Protein AF-A0A3A8J8J6-F1 (afdb_monomer_lite)

Sequence (140 aa):
VYENTFLRSLSSNRSLVYHSWVTLSSTLLGFGFGMLLGILLAVLIVHNRAMDRSLMPWLVASQTIPILAIAPMIVIISYNVLTGDNAVAHLLNLDSDASRLVSKALISTYLSFFPVAVGMVKGLRSPEIMHLDLMRTYYA

Organism: NCBI:txid2316728

pLDDT: mean 89.75, std 8.82, range [60.5, 98.38]

Foldseek 3Di:
DDQDLVNDDCPDPPRPNVVVCLLVVLLVLLLVLLLVLLLVLLVVLQVDVVSVVPVVVVLVVLVVDDLVVVLVVLLVVLCCQCCHPDPNVVVVVDDPVVSNSPSSSNSSSSVNNSVSNVVSNCVVPPDDPVVVVVVVVVVD

InterPro domains:
  IPR000515 ABC transporter type 1, transmembrane domain MetI-like [PF00528] (34-138)
  IPR035906 MetI-like superfamily [G3DSA:1.10.3720.10] (13-131)
  IPR035906 MetI-like superfamily [SSF161098] (15-126)

Radius of gyration: 21.07 Å; chains: 1; bounding box: 59×41×52 Å

Structure (mmCIF, N/CA/C/O backbone):
data_AF-A0A3A8J8J6-F1
#
_entry.id   AF-A0A3A8J8J6-F1
#
loop_
_atom_site.group_PDB
_atom_site.id
_atom_sit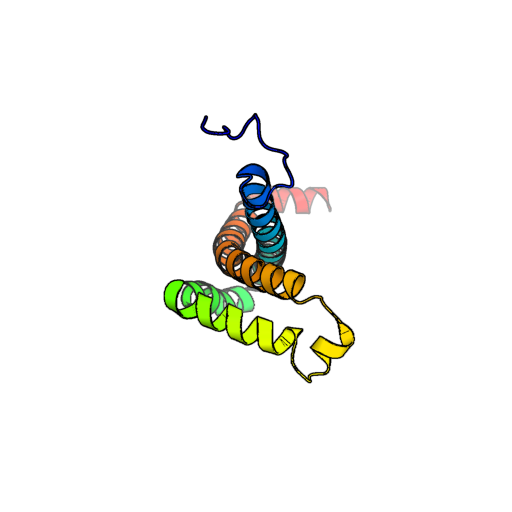e.type_symbol
_atom_site.label_atom_id
_atom_site.label_alt_id
_atom_site.label_comp_id
_atom_site.label_asym_id
_atom_site.label_entity_id
_atom_site.label_seq_id
_atom_site.pdbx_PDB_ins_code
_atom_site.Cartn_x
_atom_site.Cartn_y
_atom_site.Cartn_z
_atom_site.occupancy
_atom_site.B_iso_or_equiv
_atom_site.auth_seq_id
_atom_site.auth_comp_id
_atom_site.auth_asym_id
_atom_site.auth_atom_id
_atom_site.pdbx_PDB_model_num
ATOM 1 N N . VAL A 1 1 ? 24.334 14.838 -34.028 1.00 60.50 1 VAL A N 1
ATOM 2 C CA . VAL A 1 1 ? 23.081 15.528 -33.642 1.00 60.50 1 VAL A CA 1
ATOM 3 C C . VAL A 1 1 ? 22.434 14.705 -32.543 1.00 60.50 1 VAL A C 1
ATOM 5 O O . VAL A 1 1 ? 22.216 13.521 -32.764 1.00 60.50 1 VAL A O 1
ATOM 8 N N . TYR A 1 2 ? 22.233 15.264 -31.349 1.00 62.25 2 TYR A N 1
ATOM 9 C CA . TYR A 1 2 ? 21.513 14.566 -30.282 1.00 62.25 2 TYR A CA 1
ATOM 10 C C . TYR A 1 2 ? 20.016 14.603 -30.607 1.00 62.25 2 TYR A C 1
ATOM 12 O O . TYR A 1 2 ? 19.442 15.678 -30.765 1.00 62.25 2 TYR A O 1
ATOM 20 N N . GLU A 1 3 ? 19.392 13.437 -30.763 1.00 64.50 3 GLU A N 1
ATOM 21 C CA . GLU A 1 3 ? 17.938 13.343 -30.899 1.00 64.50 3 GLU A CA 1
ATOM 22 C C . GLU A 1 3 ? 17.305 13.596 -29.530 1.00 64.50 3 GLU A C 1
ATOM 24 O O . GLU A 1 3 ? 17.388 12.759 -28.628 1.00 64.50 3 GLU A O 1
ATOM 29 N N . ASN A 1 4 ? 16.706 14.773 -29.367 1.00 68.44 4 ASN A N 1
ATOM 30 C CA . ASN A 1 4 ? 16.011 15.155 -28.142 1.00 68.44 4 ASN A CA 1
ATOM 31 C C . ASN A 1 4 ? 14.707 14.358 -27.978 1.00 68.44 4 ASN A C 1
ATOM 33 O O . ASN A 1 4 ? 14.149 13.857 -28.954 1.00 68.44 4 ASN A O 1
ATOM 37 N N . THR A 1 5 ? 14.181 14.300 -26.750 1.00 64.69 5 THR A N 1
ATOM 38 C CA . THR A 1 5 ? 12.931 13.603 -26.378 1.00 64.69 5 THR A CA 1
ATOM 39 C C . THR A 1 5 ? 11.752 13.899 -27.315 1.00 64.69 5 THR A C 1
ATOM 41 O O . THR A 1 5 ? 10.906 13.036 -27.516 1.00 64.69 5 THR A O 1
ATOM 44 N N . PHE A 1 6 ? 11.720 15.088 -27.923 1.00 68.12 6 PHE A N 1
ATOM 45 C CA . PHE A 1 6 ? 10.665 15.541 -28.835 1.00 68.12 6 PHE A CA 1
ATOM 46 C C . PHE A 1 6 ? 10.831 15.092 -30.295 1.00 68.12 6 PHE A C 1
ATOM 48 O O . PHE A 1 6 ? 9.857 15.084 -31.038 1.00 68.12 6 PHE A O 1
ATOM 55 N N . LEU A 1 7 ? 12.045 14.734 -30.724 1.00 68.19 7 LEU A N 1
ATOM 56 C CA . LEU A 1 7 ? 12.336 14.332 -32.110 1.00 68.19 7 LEU A CA 1
ATOM 57 C C . LEU A 1 7 ? 12.286 12.813 -32.302 1.00 68.19 7 LEU A C 1
ATOM 59 O O . LEU A 1 7 ? 12.352 12.322 -33.427 1.00 68.19 7 LEU A O 1
ATOM 63 N N . ARG A 1 8 ? 12.196 12.058 -31.205 1.00 68.06 8 ARG A N 1
ATOM 64 C CA . ARG A 1 8 ? 12.248 10.601 -31.219 1.00 68.06 8 ARG A CA 1
ATOM 65 C C . ARG A 1 8 ? 10.844 10.012 -31.226 1.00 68.06 8 ARG A C 1
ATOM 67 O O . ARG A 1 8 ? 9.991 10.433 -30.452 1.00 68.06 8 ARG A O 1
ATOM 74 N N . SER A 1 9 ? 10.625 8.994 -32.060 1.00 70.19 9 SER A N 1
ATOM 75 C CA . SER A 1 9 ? 9.362 8.248 -32.063 1.00 70.19 9 SER A CA 1
ATOM 76 C C . SER A 1 9 ? 9.048 7.713 -30.663 1.00 70.19 9 SER A C 1
ATOM 78 O O . SER A 1 9 ? 9.916 7.130 -30.003 1.00 70.19 9 SER A O 1
ATOM 80 N N . LEU A 1 10 ? 7.798 7.901 -30.226 1.00 70.25 10 LEU A N 1
ATOM 81 C CA . LEU A 1 10 ? 7.330 7.574 -28.877 1.00 70.25 10 LEU A CA 1
ATOM 82 C C . LEU A 1 10 ? 7.564 6.106 -28.508 1.00 70.25 10 LEU A C 1
ATOM 84 O O . LEU A 1 10 ? 7.845 5.828 -27.348 1.00 70.25 10 LEU A O 1
ATOM 88 N N . SER A 1 11 ? 7.524 5.201 -29.490 1.00 72.38 11 SER A N 1
ATOM 89 C CA . SER A 1 11 ? 7.708 3.752 -29.318 1.00 72.38 11 SER A CA 1
ATOM 90 C C . SER A 1 11 ? 9.172 3.288 -29.389 1.00 72.38 11 SER A C 1
ATOM 92 O O . SER A 1 11 ? 9.443 2.090 -29.372 1.00 72.38 11 SER A O 1
ATOM 94 N N . SER A 1 12 ? 10.140 4.199 -29.525 1.00 76.75 12 SER A N 1
ATOM 95 C CA . SER A 1 12 ? 11.554 3.822 -29.606 1.00 76.75 12 SER A CA 1
ATOM 96 C C . SER A 1 12 ? 12.081 3.331 -28.250 1.00 76.75 12 SER A C 1
ATOM 98 O O . SER A 1 12 ? 11.811 3.947 -27.226 1.00 76.75 12 SER A O 1
ATOM 100 N N . ASN A 1 13 ? 12.941 2.306 -28.233 1.00 73.25 13 ASN A N 1
ATOM 101 C CA . ASN A 1 13 ? 13.567 1.777 -27.005 1.00 73.25 13 ASN A CA 1
ATOM 102 C C . ASN A 1 13 ? 14.370 2.814 -26.197 1.00 73.25 13 ASN A C 1
ATOM 104 O O . ASN A 1 13 ? 14.643 2.618 -25.014 1.00 73.25 13 ASN A O 1
ATOM 108 N N . ARG A 1 14 ? 14.762 3.925 -26.830 1.00 79.88 14 ARG A N 1
ATOM 109 C CA . ARG A 1 14 ? 15.462 5.048 -26.188 1.00 79.88 14 ARG A CA 1
ATOM 110 C C . ARG A 1 14 ? 14.538 6.248 -25.906 1.00 79.88 14 ARG A C 1
ATOM 112 O O . ARG A 1 14 ? 15.030 7.333 -25.607 1.00 79.88 14 ARG A O 1
ATOM 119 N N . SER A 1 15 ? 13.224 6.086 -26.063 1.00 84.38 15 SER A N 1
ATOM 120 C CA . SER A 1 15 ? 12.210 7.097 -25.750 1.00 84.38 15 SER A CA 1
ATOM 121 C C . SER A 1 15 ? 11.980 7.158 -24.243 1.00 84.38 15 SER A C 1
ATOM 123 O O . SER A 1 15 ? 11.641 6.153 -23.619 1.00 84.38 15 SER A O 1
ATOM 125 N N . LEU A 1 16 ? 12.128 8.347 -23.653 1.00 85.12 16 LEU A N 1
ATOM 126 C CA . LEU A 1 16 ? 11.817 8.559 -22.238 1.00 85.12 16 LEU A CA 1
ATOM 127 C C . LEU A 1 16 ? 10.322 8.351 -21.967 1.00 85.12 16 LEU A C 1
ATOM 129 O O . LEU A 1 16 ? 9.968 7.728 -20.975 1.00 85.12 16 LEU A O 1
ATOM 133 N N . VAL A 1 17 ? 9.458 8.803 -22.884 1.00 87.31 17 VAL A N 1
ATOM 134 C CA . VAL A 1 17 ? 7.996 8.708 -22.747 1.00 87.31 17 VAL A CA 1
ATOM 135 C C . VAL A 1 17 ? 7.540 7.251 -22.647 1.00 87.31 17 VAL A C 1
ATOM 137 O O . VAL A 1 17 ? 6.682 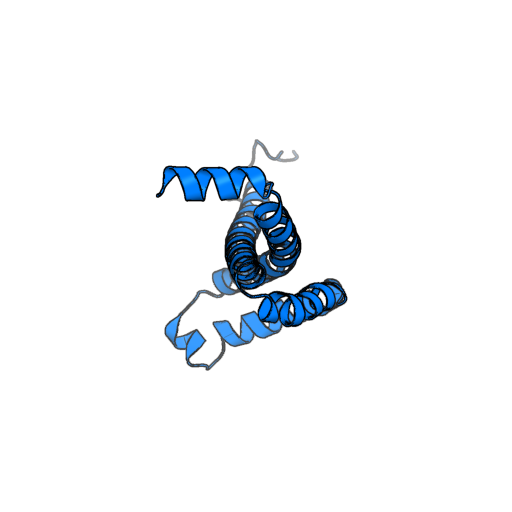6.938 -21.824 1.00 87.31 17 VAL A O 1
ATOM 140 N N . TYR A 1 18 ? 8.160 6.348 -23.415 1.00 86.69 18 TYR A N 1
ATOM 141 C CA . TYR A 1 18 ? 7.885 4.912 -23.333 1.00 86.69 18 TYR A CA 1
ATOM 142 C C . TYR A 1 18 ? 8.184 4.354 -21.934 1.00 86.69 18 TYR A C 1
ATOM 144 O O . TYR A 1 18 ? 7.322 3.744 -21.304 1.00 86.69 18 TYR A O 1
ATOM 152 N N . HIS A 1 19 ? 9.381 4.616 -21.402 1.00 89.50 19 HIS A N 1
ATOM 153 C CA . HIS A 1 19 ? 9.782 4.124 -20.076 1.00 89.50 19 HIS A CA 1
ATOM 154 C C . HIS A 1 19 ? 9.010 4.792 -18.932 1.00 89.50 19 HIS A C 1
ATOM 156 O O . HIS A 1 19 ? 8.707 4.143 -17.926 1.00 89.50 19 HIS A O 1
ATOM 162 N N . SER A 1 20 ? 8.635 6.065 -19.091 1.00 91.38 20 SER A N 1
ATOM 163 C CA . SER A 1 20 ? 7.723 6.755 -18.177 1.00 91.38 20 SER A CA 1
ATOM 164 C C . SER A 1 20 ? 6.361 6.069 -18.139 1.00 91.38 20 SER A C 1
ATOM 166 O O . SER A 1 20 ? 5.852 5.819 -17.050 1.00 91.38 20 SER A O 1
ATOM 168 N N . TRP A 1 21 ? 5.799 5.696 -19.294 1.00 91.44 21 TRP A N 1
ATOM 169 C CA . TRP A 1 21 ? 4.524 4.979 -19.360 1.00 91.44 21 TRP A CA 1
ATOM 170 C C . TRP A 1 21 ? 4.595 3.585 -18.726 1.00 91.44 21 TRP A C 1
ATOM 172 O O . TRP A 1 21 ? 3.707 3.208 -17.963 1.00 91.44 21 TRP A O 1
ATOM 182 N N . VAL A 1 22 ? 5.667 2.828 -18.972 1.00 90.00 22 VAL A N 1
ATOM 183 C CA . VAL A 1 22 ? 5.873 1.508 -18.346 1.00 90.00 22 VAL A CA 1
ATOM 184 C C . VAL A 1 22 ? 5.950 1.625 -16.820 1.00 90.00 22 VAL A C 1
ATOM 186 O O . VAL A 1 22 ? 5.350 0.828 -16.100 1.00 90.00 22 VAL A O 1
ATOM 189 N N . THR A 1 23 ? 6.653 2.637 -16.310 1.00 93.31 23 THR A N 1
ATOM 190 C CA . THR A 1 23 ? 6.733 2.885 -14.864 1.00 93.31 23 THR A CA 1
ATOM 191 C C . THR A 1 23 ? 5.365 3.283 -14.318 1.00 93.31 23 THR A C 1
ATOM 193 O O . THR A 1 23 ? 4.862 2.635 -13.404 1.00 93.31 23 THR A O 1
ATOM 196 N N . L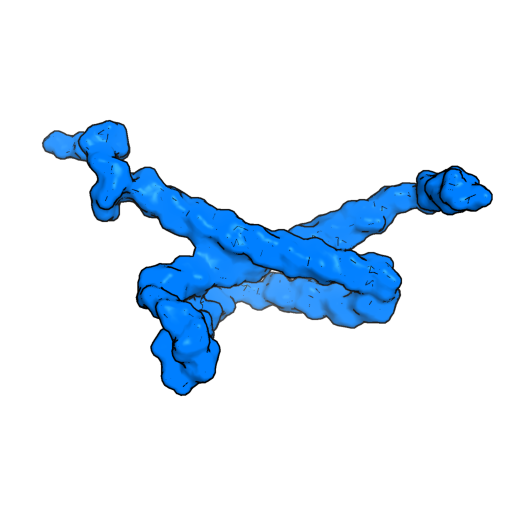EU A 1 24 ? 4.722 4.274 -14.939 1.00 94.69 24 LEU A N 1
ATOM 197 C CA . LEU A 1 24 ? 3.430 4.800 -14.513 1.00 94.69 24 LEU A CA 1
ATOM 198 C C . LEU A 1 24 ? 2.344 3.722 -14.491 1.00 94.69 24 LEU A C 1
ATOM 200 O O . LEU A 1 24 ? 1.635 3.601 -13.500 1.00 94.69 24 LEU A O 1
ATOM 204 N N . SER A 1 25 ? 2.233 2.919 -15.549 1.00 94.50 25 SER A N 1
ATOM 205 C CA . SER A 1 25 ? 1.248 1.834 -15.631 1.00 94.50 25 SER A CA 1
ATOM 206 C C . SER A 1 25 ? 1.457 0.789 -14.532 1.00 94.50 25 SER A C 1
ATOM 208 O O . SER A 1 25 ? 0.494 0.410 -13.866 1.00 94.50 25 SER A O 1
ATOM 210 N N . SER A 1 26 ? 2.705 0.384 -14.267 1.00 94.31 26 SER A N 1
ATOM 211 C CA . SER A 1 26 ? 3.013 -0.546 -13.172 1.00 94.31 26 SER A CA 1
ATOM 212 C C . SER A 1 26 ? 2.688 0.038 -11.790 1.00 94.31 26 SER A C 1
ATOM 214 O O . SER A 1 26 ? 2.125 -0.658 -10.943 1.00 94.31 26 SER A O 1
ATOM 216 N N . THR A 1 27 ? 2.969 1.327 -11.573 1.00 95.69 27 THR A N 1
ATOM 217 C CA . THR A 1 27 ? 2.655 2.029 -10.324 1.00 95.69 27 THR A CA 1
ATOM 218 C C . THR A 1 27 ? 1.154 2.208 -10.139 1.00 95.69 27 THR A C 1
ATOM 220 O O . THR A 1 27 ? 0.657 1.957 -9.049 1.00 95.69 27 THR A O 1
ATOM 223 N N . LEU A 1 28 ? 0.410 2.595 -11.178 1.00 97.31 28 LEU A N 1
ATOM 224 C CA . LEU A 1 28 ? -1.041 2.780 -11.102 1.00 97.31 28 LEU A CA 1
ATOM 225 C C . LEU A 1 28 ? -1.766 1.466 -10.821 1.00 97.31 28 LEU A C 1
ATOM 227 O O . LEU A 1 28 ? -2.649 1.433 -9.967 1.00 97.31 28 LEU A O 1
ATOM 231 N N . LEU A 1 29 ? -1.368 0.383 -11.492 1.00 96.50 29 LEU A N 1
ATOM 232 C CA . LEU A 1 29 ? -1.927 -0.943 -11.244 1.00 96.50 29 LEU A CA 1
ATOM 233 C C . LEU A 1 29 ? -1.651 -1.373 -9.799 1.00 96.50 29 LEU A C 1
ATOM 235 O O . LEU A 1 29 ? -2.573 -1.735 -9.069 1.00 96.50 29 LEU A O 1
ATOM 239 N N . GLY A 1 30 ? -0.398 -1.255 -9.353 1.00 96.81 30 GLY A N 1
ATOM 240 C CA . GLY A 1 30 ? -0.013 -1.594 -7.986 1.00 96.81 30 GLY A CA 1
ATOM 241 C C . GLY A 1 30 ? -0.707 -0.739 -6.925 1.00 96.81 30 GLY A C 1
ATOM 242 O O . GLY A 1 30 ? -1.186 -1.272 -5.924 1.00 96.81 30 GLY A O 1
ATOM 243 N N . PHE A 1 31 ? -0.814 0.570 -7.159 1.00 97.50 31 PHE A N 1
ATOM 244 C CA . PHE A 1 31 ? -1.545 1.506 -6.308 1.00 97.50 31 PHE A CA 1
ATOM 245 C C . PHE A 1 31 ? -3.034 1.171 -6.245 1.00 97.50 31 PHE A C 1
ATOM 247 O O . PHE A 1 31 ? -3.598 1.177 -5.158 1.00 97.50 31 PHE A O 1
ATOM 254 N N . GLY A 1 32 ? -3.664 0.820 -7.369 1.00 98.25 32 GLY A N 1
ATOM 255 C CA . GLY A 1 32 ? -5.061 0.390 -7.398 1.00 98.25 32 GLY A CA 1
ATOM 256 C C . GLY A 1 32 ? -5.306 -0.808 -6.479 1.00 98.25 32 GLY A C 1
ATOM 257 O O . GLY A 1 32 ? -6.190 -0.760 -5.624 1.00 98.25 32 GLY A O 1
ATOM 258 N N . PHE A 1 33 ? -4.470 -1.846 -6.575 1.00 98.06 33 PHE A N 1
ATOM 259 C CA . PHE A 1 33 ? -4.559 -3.004 -5.680 1.00 98.06 33 PHE A CA 1
ATOM 260 C C . PHE A 1 33 ? -4.232 -2.663 -4.223 1.00 98.06 33 PHE A C 1
ATOM 262 O O . PHE A 1 33 ? -4.933 -3.118 -3.320 1.00 98.06 33 PHE A O 1
ATOM 269 N N . GLY A 1 34 ? -3.208 -1.842 -3.977 1.00 97.94 34 GLY A N 1
ATOM 270 C CA . GLY A 1 34 ? -2.833 -1.419 -2.625 1.00 97.94 34 GLY A CA 1
ATOM 271 C C . GLY A 1 34 ? -3.927 -0.589 -1.964 1.00 97.94 34 GLY A C 1
ATOM 272 O 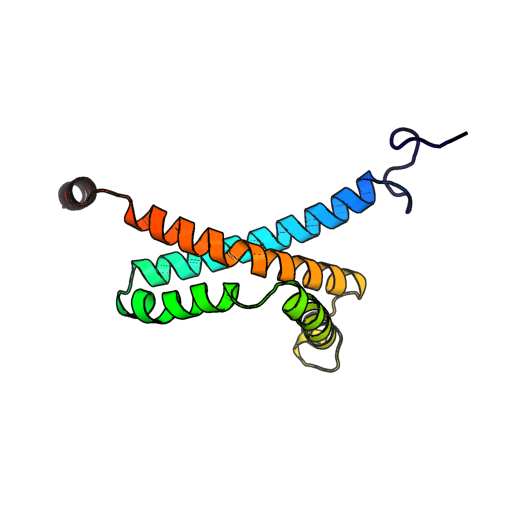O . GLY A 1 34 ? -4.228 -0.781 -0.788 1.00 97.94 34 GLY A O 1
ATOM 273 N N . MET A 1 35 ? -4.584 0.268 -2.741 1.00 98.12 35 MET A N 1
ATOM 274 C CA . MET A 1 35 ? -5.724 1.058 -2.306 1.00 98.12 35 MET A CA 1
ATOM 275 C C . MET A 1 35 ? -6.909 0.165 -1.947 1.00 98.12 35 MET A C 1
ATOM 277 O O . MET A 1 35 ? -7.438 0.284 -0.846 1.00 98.12 35 MET A O 1
ATOM 281 N N . LEU A 1 36 ? -7.300 -0.754 -2.834 1.00 98.38 36 LEU A N 1
ATOM 282 C CA . LEU A 1 36 ? -8.398 -1.689 -2.574 1.00 98.38 36 LEU A CA 1
ATOM 283 C C . LEU A 1 36 ? -8.144 -2.523 -1.314 1.00 98.38 36 LEU A C 1
ATOM 285 O O . LEU A 1 36 ? -9.014 -2.606 -0.446 1.00 98.38 36 LEU A O 1
ATOM 289 N N . LEU A 1 37 ? -6.939 -3.084 -1.179 1.00 98.19 37 LEU A N 1
ATOM 290 C CA . LEU A 1 37 ? -6.536 -3.839 0.004 1.00 98.19 37 LEU A CA 1
ATOM 291 C C . LEU A 1 37 ? -6.581 -2.971 1.267 1.00 98.19 37 LEU A C 1
ATOM 293 O O . LEU A 1 37 ? -7.142 -3.385 2.281 1.00 98.19 37 LEU A O 1
ATOM 297 N N . GLY A 1 38 ? -6.019 -1.763 1.212 1.00 97.56 38 GLY A N 1
ATOM 298 C CA . GLY A 1 38 ? -5.978 -0.853 2.351 1.00 97.56 38 GLY A CA 1
ATOM 299 C C . GLY A 1 38 ? -7.371 -0.419 2.810 1.00 97.56 38 GLY A C 1
ATOM 300 O O . GLY A 1 38 ? -7.650 -0.431 4.008 1.00 97.56 38 GLY A O 1
ATOM 301 N N . ILE A 1 39 ? -8.268 -0.108 1.871 1.00 98.06 39 ILE A N 1
ATOM 302 C CA . ILE A 1 39 ? -9.666 0.234 2.163 1.00 98.06 39 ILE A CA 1
ATOM 303 C C . ILE A 1 39 ? -10.387 -0.954 2.802 1.00 98.06 39 ILE A C 1
ATOM 305 O O . ILE A 1 39 ? -11.043 -0.786 3.829 1.00 98.06 39 ILE A O 1
ATOM 309 N N . LEU A 1 40 ? -10.240 -2.154 2.235 1.00 97.56 40 LEU A N 1
ATOM 310 C CA . LEU A 1 40 ? -10.862 -3.365 2.769 1.00 97.56 40 LEU A CA 1
ATOM 311 C C . LEU A 1 40 ? -10.411 -3.624 4.211 1.00 97.56 40 LEU A C 1
ATOM 313 O O . LEU A 1 40 ? -11.247 -3.819 5.094 1.00 97.56 40 LEU A O 1
ATOM 317 N N . LEU A 1 41 ? -9.103 -3.560 4.474 1.00 97.06 41 LEU A N 1
ATOM 318 C CA . LEU A 1 41 ? -8.558 -3.718 5.823 1.00 97.06 41 LEU A CA 1
ATOM 319 C C . LEU A 1 41 ? -9.077 -2.637 6.775 1.00 97.06 41 LEU A C 1
ATOM 321 O O . LEU A 1 41 ? -9.432 -2.946 7.912 1.00 97.06 41 LEU A O 1
ATOM 325 N N . ALA A 1 42 ? -9.173 -1.389 6.318 1.00 97.25 42 ALA A N 1
ATOM 326 C CA . ALA A 1 42 ? -9.683 -0.298 7.135 1.00 97.25 42 ALA A CA 1
ATOM 327 C C . ALA A 1 42 ? -11.144 -0.505 7.547 1.00 97.25 42 ALA A C 1
ATOM 329 O O . ALA A 1 42 ? -11.480 -0.323 8.716 1.00 97.25 42 ALA A O 1
ATOM 330 N N . VAL A 1 43 ? -11.996 -0.948 6.619 1.00 97.00 43 VAL A N 1
ATOM 331 C CA . VAL A 1 43 ? -13.396 -1.278 6.915 1.00 97.00 43 VAL A CA 1
ATOM 332 C C . VAL A 1 43 ? -13.477 -2.397 7.957 1.00 97.00 43 VAL A C 1
ATOM 334 O O . VAL A 1 43 ? -14.195 -2.248 8.946 1.00 97.00 43 VAL A O 1
ATOM 337 N N . LEU A 1 44 ? -12.694 -3.474 7.805 1.00 96.00 44 LEU A N 1
ATOM 338 C CA . LEU A 1 44 ? -12.653 -4.574 8.781 1.00 96.00 44 LEU A CA 1
ATOM 339 C C . LEU A 1 44 ? -12.215 -4.102 10.179 1.00 96.00 44 LEU A C 1
ATOM 341 O O . LEU A 1 44 ? -12.824 -4.480 11.182 1.00 96.00 44 LEU A O 1
ATOM 345 N N . ILE A 1 45 ? -11.186 -3.252 10.243 1.00 96.38 45 ILE A N 1
ATOM 346 C CA . ILE A 1 45 ? -10.640 -2.685 11.486 1.00 96.38 45 ILE A CA 1
ATOM 347 C C . ILE A 1 45 ? -11.648 -1.766 12.187 1.00 96.38 45 ILE A C 1
ATOM 349 O O . ILE A 1 45 ? -11.753 -1.766 13.414 1.00 96.38 45 ILE A O 1
ATOM 353 N N . VAL A 1 46 ? -12.386 -0.953 11.433 1.00 94.94 46 VAL A N 1
ATOM 354 C CA . VAL A 1 46 ? -13.357 -0.011 12.006 1.00 94.94 46 VAL A CA 1
ATOM 355 C C . VAL A 1 46 ? -14.616 -0.732 12.478 1.00 94.94 46 VAL A C 1
ATOM 357 O O . VAL A 1 46 ? -15.170 -0.361 13.512 1.00 94.94 46 VAL A O 1
ATOM 360 N N . HIS A 1 47 ? -15.041 -1.781 11.773 1.00 93.69 47 HIS A N 1
ATOM 361 C CA . HIS A 1 47 ? -16.274 -2.492 12.100 1.00 93.69 47 HIS A CA 1
ATOM 362 C C . HIS A 1 47 ? -16.132 -3.428 13.312 1.00 93.69 47 HIS A C 1
ATOM 364 O O . HIS A 1 47 ? -17.085 -3.602 14.068 1.00 93.69 47 HIS A O 1
ATOM 370 N N . ASN A 1 48 ? -14.949 -4.018 13.535 1.00 93.44 48 ASN A N 1
ATOM 371 C CA . ASN A 1 48 ? -14.729 -4.971 14.624 1.00 93.44 48 ASN A CA 1
ATOM 372 C C . ASN A 1 48 ? -13.527 -4.591 15.509 1.00 93.44 48 ASN A C 1
ATOM 374 O O . ASN A 1 48 ? -12.376 -4.626 15.079 1.00 93.44 48 ASN A O 1
ATOM 378 N N . ARG A 1 49 ? -13.781 -4.344 16.803 1.00 91.25 49 ARG A N 1
ATOM 379 C CA . ARG A 1 49 ? -12.736 -4.055 17.808 1.00 91.25 49 ARG A CA 1
ATOM 380 C C . ARG A 1 49 ? -11.696 -5.174 17.946 1.00 91.25 49 ARG A C 1
ATOM 382 O O . ARG A 1 49 ? -10.557 -4.893 18.307 1.00 91.25 49 ARG A O 1
ATOM 389 N N . ALA A 1 50 ? -12.066 -6.431 17.687 1.00 94.81 50 ALA A N 1
ATOM 390 C CA . ALA A 1 50 ? -11.113 -7.539 17.675 1.00 94.81 50 ALA A CA 1
ATOM 391 C C . ALA A 1 50 ? -10.130 -7.416 16.499 1.00 94.81 50 ALA A C 1
ATOM 393 O O . ALA A 1 50 ? -8.933 -7.603 16.699 1.00 94.81 50 ALA A O 1
ATOM 394 N N . MET A 1 51 ? -10.622 -7.025 15.315 1.00 95.25 51 MET A N 1
ATOM 395 C CA . MET A 1 51 ? -9.800 -6.802 14.119 1.00 95.25 51 MET A CA 1
ATOM 396 C C . MET A 1 51 ? -8.851 -5.619 14.285 1.00 95.25 51 MET A C 1
ATOM 398 O O . MET A 1 51 ? -7.704 -5.709 13.866 1.00 95.25 51 MET A O 1
ATOM 402 N N . ASP A 1 52 ? -9.283 -4.544 14.946 1.00 95.00 52 ASP A N 1
ATOM 403 C CA . ASP A 1 52 ? -8.406 -3.423 15.303 1.00 95.00 52 ASP A CA 1
ATOM 404 C C . ASP A 1 52 ? -7.205 -3.891 16.134 1.00 95.00 52 ASP A C 1
ATOM 406 O O . ASP A 1 52 ? -6.055 -3.652 15.773 1.00 95.00 52 ASP A O 1
ATOM 410 N N . ARG A 1 53 ? -7.451 -4.651 17.205 1.00 94.31 53 ARG A N 1
ATOM 411 C CA . ARG A 1 53 ? -6.374 -5.134 18.081 1.00 94.31 53 ARG A CA 1
ATOM 412 C C . ARG A 1 53 ? -5.479 -6.176 17.417 1.00 94.31 53 ARG A C 1
ATOM 414 O O . ARG A 1 53 ? -4.297 -6.227 17.740 1.00 94.31 53 ARG A O 1
ATOM 421 N N . SER A 1 54 ? -6.021 -7.007 16.525 1.00 95.31 54 SER A N 1
ATOM 422 C CA . SER A 1 54 ? -5.247 -8.062 15.869 1.00 95.31 54 SER A CA 1
ATOM 423 C C . SER A 1 54 ? -4.481 -7.562 14.648 1.00 95.31 54 SER A C 1
ATOM 425 O O . SER A 1 54 ? -3.315 -7.901 14.509 1.00 95.31 54 SER A O 1
ATOM 427 N N . LEU A 1 55 ? -5.098 -6.772 13.762 1.00 95.44 55 LEU A N 1
ATOM 428 C CA . LEU A 1 55 ? -4.509 -6.375 12.476 1.00 95.44 55 LEU A CA 1
ATOM 429 C C . LEU A 1 55 ? -3.560 -5.181 12.594 1.00 95.44 55 LEU A C 1
ATOM 431 O O . LEU A 1 55 ? -2.582 -5.125 11.851 1.00 95.44 55 LEU A O 1
ATOM 435 N N . MET A 1 56 ? -3.801 -4.244 13.519 1.00 93.50 56 MET A N 1
ATOM 436 C CA . MET A 1 56 ? -2.948 -3.057 13.666 1.00 93.50 56 MET A CA 1
ATOM 437 C C . MET A 1 56 ? -1.474 -3.406 13.952 1.00 93.50 56 MET A C 1
ATOM 439 O O . MET A 1 56 ? -0.608 -2.845 13.276 1.00 93.50 56 MET A O 1
ATOM 443 N N . PRO A 1 57 ? -1.146 -4.354 14.856 1.00 94.44 57 PRO A N 1
ATOM 444 C CA . PRO A 1 57 ? 0.235 -4.796 15.050 1.00 94.44 57 PRO A CA 1
ATOM 445 C C . PRO A 1 57 ? 0.874 -5.361 13.777 1.00 94.44 57 PRO A C 1
ATOM 447 O O . PRO A 1 57 ? 2.010 -5.015 13.469 1.00 94.44 57 PRO A O 1
ATOM 450 N N . TRP A 1 58 ? 0.146 -6.174 13.004 1.00 95.00 58 TRP A N 1
ATOM 451 C CA . TRP A 1 58 ? 0.656 -6.756 11.755 1.00 95.00 58 TRP A CA 1
ATOM 452 C C . TRP A 1 58 ? 0.871 -5.709 10.661 1.00 95.00 58 TRP A C 1
ATOM 454 O O . TRP A 1 58 ? 1.872 -5.762 9.947 1.00 95.00 58 TRP A O 1
ATOM 464 N N . LEU A 1 59 ? -0.028 -4.726 10.559 1.00 94.31 59 LEU A N 1
ATOM 465 C CA . LEU A 1 59 ? 0.133 -3.591 9.653 1.00 94.31 59 LEU A CA 1
ATOM 466 C C . LEU A 1 59 ? 1.418 -2.827 9.969 1.00 94.31 59 LEU A C 1
ATOM 468 O O . LEU A 1 59 ? 2.215 -2.582 9.068 1.00 94.31 59 LEU A O 1
ATOM 472 N N . VAL A 1 60 ? 1.655 -2.491 11.237 1.00 93.94 60 VAL A N 1
ATOM 473 C CA . VAL A 1 60 ? 2.880 -1.785 11.640 1.00 93.94 60 VAL A CA 1
ATOM 474 C C . VAL A 1 60 ? 4.115 -2.663 11.430 1.00 93.94 60 VAL A C 1
ATOM 476 O O . VAL A 1 60 ? 5.106 -2.186 10.882 1.00 93.94 60 VAL A O 1
ATOM 479 N N . ALA A 1 61 ? 4.045 -3.951 11.784 1.00 95.00 61 ALA A N 1
ATOM 480 C CA . ALA A 1 61 ? 5.145 -4.897 11.609 1.00 95.00 61 ALA A CA 1
ATOM 481 C C . ALA A 1 61 ? 5.579 -5.017 10.143 1.00 95.00 61 ALA A C 1
ATOM 483 O O . ALA A 1 61 ? 6.777 -5.055 9.869 1.00 95.00 61 ALA A O 1
ATOM 484 N N . SER A 1 62 ? 4.639 -4.996 9.192 1.00 93.06 62 SER A N 1
ATOM 485 C CA . SER A 1 62 ? 4.976 -5.028 7.763 1.00 93.06 62 SER A CA 1
ATOM 486 C C . SER A 1 62 ? 5.959 -3.913 7.372 1.00 93.06 62 SER A C 1
ATOM 488 O O . SER A 1 62 ? 6.942 -4.149 6.677 1.00 93.06 62 SER A O 1
ATOM 490 N N . GLN A 1 63 ? 5.790 -2.706 7.910 1.00 92.88 63 GLN A N 1
ATOM 491 C CA . GLN A 1 63 ? 6.624 -1.557 7.553 1.00 92.88 63 GLN A CA 1
ATOM 492 C C . GLN A 1 63 ? 8.003 -1.565 8.213 1.00 92.88 63 GLN A C 1
ATOM 494 O O . GLN A 1 63 ? 8.847 -0.735 7.886 1.00 92.88 63 GLN A O 1
ATOM 499 N N . THR A 1 64 ? 8.252 -2.495 9.137 1.00 93.62 64 THR A N 1
ATOM 500 C CA . THR A 1 64 ? 9.567 -2.625 9.777 1.00 93.62 64 THR A CA 1
ATOM 501 C C . THR A 1 64 ? 10.593 -3.280 8.860 1.00 93.62 64 THR A C 1
ATOM 503 O O . THR A 1 64 ? 11.794 -3.082 9.044 1.00 93.62 64 THR A O 1
ATOM 506 N N . ILE A 1 65 ? 10.140 -4.044 7.860 1.00 92.00 65 ILE A N 1
ATOM 507 C CA . ILE A 1 65 ? 11.034 -4.748 6.948 1.00 92.00 65 ILE A CA 1
ATOM 508 C C . ILE A 1 65 ? 11.489 -3.777 5.846 1.00 92.00 65 ILE A C 1
ATOM 510 O O . ILE A 1 65 ? 10.648 -3.244 5.116 1.00 92.00 65 ILE A O 1
ATOM 514 N N . PRO A 1 66 ? 12.807 -3.561 5.667 1.00 93.25 66 PRO A N 1
ATOM 515 C CA . PRO A 1 66 ? 13.314 -2.670 4.635 1.00 93.25 66 PRO A CA 1
ATOM 516 C C . PRO A 1 66 ? 12.893 -3.127 3.239 1.00 93.25 66 PRO A C 1
ATOM 518 O O . PRO A 1 66 ? 13.055 -4.296 2.879 1.00 93.25 66 PRO A O 1
ATOM 521 N N . ILE A 1 67 ? 12.446 -2.184 2.405 1.00 91.06 67 ILE A N 1
ATOM 522 C CA . ILE A 1 67 ? 12.045 -2.487 1.024 1.00 91.06 67 ILE A CA 1
ATOM 523 C C . ILE A 1 67 ? 13.167 -3.168 0.231 1.00 91.06 67 ILE A C 1
ATOM 525 O O . ILE A 1 67 ? 12.900 -4.061 -0.568 1.00 91.06 67 ILE A O 1
ATOM 529 N N . LEU A 1 68 ? 14.426 -2.800 0.497 1.00 92.75 68 LEU A N 1
ATOM 530 C CA . LEU A 1 68 ? 15.591 -3.381 -0.168 1.00 92.75 68 LEU A CA 1
ATOM 531 C C . LEU A 1 68 ? 15.704 -4.898 0.063 1.00 92.75 68 LEU A C 1
ATOM 533 O O . LEU A 1 68 ? 16.196 -5.604 -0.811 1.00 92.75 68 LEU A O 1
ATOM 537 N N . ALA A 1 69 ? 15.216 -5.401 1.202 1.00 93.12 69 ALA A N 1
ATOM 538 C CA . ALA A 1 69 ? 15.208 -6.828 1.513 1.00 93.12 69 ALA A CA 1
ATOM 539 C C . ALA A 1 69 ? 14.026 -7.561 0.855 1.00 93.12 69 ALA A C 1
ATOM 541 O O . ALA A 1 69 ? 14.182 -8.674 0.356 1.00 93.12 69 ALA A O 1
ATOM 542 N N . ILE A 1 70 ? 12.844 -6.938 0.826 1.00 92.38 70 ILE A N 1
ATOM 543 C CA . ILE A 1 70 ? 11.623 -7.562 0.295 1.00 92.38 70 ILE A CA 1
ATOM 544 C C . ILE A 1 70 ? 11.562 -7.522 -1.234 1.00 92.38 70 ILE A C 1
ATOM 546 O O . ILE A 1 70 ? 11.069 -8.470 -1.843 1.00 92.38 70 ILE A O 1
ATOM 550 N N . ALA A 1 71 ? 12.045 -6.458 -1.879 1.00 93.50 71 ALA A N 1
ATOM 551 C CA . ALA A 1 71 ? 11.878 -6.278 -3.321 1.00 93.50 71 ALA A CA 1
ATOM 552 C C . ALA A 1 71 ? 12.443 -7.449 -4.157 1.00 93.50 71 ALA A C 1
ATOM 554 O O . ALA A 1 71 ? 11.708 -7.952 -5.011 1.00 93.50 71 ALA A O 1
ATOM 555 N N . PRO A 1 72 ? 13.668 -7.961 -3.904 1.00 93.69 72 PRO A N 1
ATOM 556 C CA . PRO A 1 72 ? 14.176 -9.135 -4.614 1.00 93.69 72 PRO A CA 1
ATOM 557 C C . PRO A 1 72 ? 13.321 -10.384 -4.372 1.00 93.69 72 PRO A C 1
ATOM 559 O O . PRO A 1 72 ? 13.038 -11.129 -5.310 1.00 93.69 72 PRO A O 1
ATOM 562 N N . MET A 1 73 ? 12.854 -10.584 -3.134 1.00 94.25 73 MET A N 1
ATOM 563 C CA . MET A 1 73 ? 11.997 -11.718 -2.777 1.00 94.25 73 MET A CA 1
ATOM 564 C C . MET A 1 73 ? 10.660 -11.673 -3.516 1.00 94.25 73 MET A C 1
ATOM 566 O O . MET A 1 73 ? 10.240 -12.692 -4.058 1.00 94.25 73 MET A O 1
ATOM 570 N N . ILE A 1 74 ? 10.020 -10.501 -3.609 1.00 93.75 74 ILE A N 1
ATOM 571 C CA . ILE A 1 74 ? 8.782 -10.330 -4.383 1.00 93.75 74 ILE A CA 1
ATOM 572 C C . ILE A 1 74 ? 9.018 -10.692 -5.846 1.00 93.75 74 ILE A C 1
ATOM 574 O O . ILE A 1 74 ? 8.219 -11.432 -6.412 1.00 93.75 74 ILE A O 1
ATOM 578 N N . VAL A 1 75 ? 10.103 -10.211 -6.460 1.00 93.19 75 VAL A N 1
ATOM 579 C CA . VAL A 1 75 ? 10.400 -10.494 -7.873 1.00 93.19 75 VAL A CA 1
ATOM 580 C C . VAL A 1 75 ? 10.562 -11.993 -8.110 1.00 93.19 75 VAL A C 1
ATOM 582 O O . VAL A 1 75 ? 9.950 -12.527 -9.032 1.00 93.19 75 VAL A O 1
ATOM 585 N N . ILE A 1 76 ? 11.344 -12.675 -7.270 1.00 92.19 76 ILE A N 1
ATOM 586 C CA . ILE A 1 76 ? 11.615 -14.109 -7.414 1.00 92.19 76 ILE A CA 1
ATOM 587 C C . ILE A 1 76 ? 10.342 -14.922 -7.177 1.00 92.19 76 ILE A C 1
ATOM 589 O O . ILE A 1 76 ? 10.000 -15.771 -7.997 1.00 92.19 76 ILE A O 1
ATOM 593 N N . ILE A 1 77 ? 9.623 -14.670 -6.082 1.00 91.69 77 ILE A N 1
ATOM 594 C CA . ILE A 1 77 ? 8.412 -15.426 -5.744 1.00 91.69 77 ILE A CA 1
ATOM 595 C C . ILE A 1 77 ? 7.350 -15.214 -6.819 1.00 91.69 77 ILE A C 1
ATOM 597 O O . ILE A 1 77 ? 6.810 -16.186 -7.334 1.00 91.69 77 ILE A O 1
ATOM 601 N N . SER A 1 78 ? 7.090 -13.966 -7.207 1.00 90.31 78 SER A N 1
ATOM 602 C CA . SER A 1 78 ? 6.074 -13.655 -8.216 1.00 90.31 78 SER A CA 1
ATOM 603 C C . SER A 1 78 ? 6.424 -14.287 -9.559 1.00 90.31 78 SER A C 1
ATOM 605 O O . SER A 1 78 ? 5.568 -14.899 -10.184 1.00 90.31 78 SER A O 1
ATOM 607 N N . TYR A 1 79 ? 7.690 -14.224 -9.980 1.00 87.94 79 TYR A N 1
ATOM 608 C CA . TYR A 1 79 ? 8.121 -14.855 -11.225 1.00 87.94 79 TYR A CA 1
ATOM 609 C C . TYR A 1 79 ? 7.908 -16.376 -11.215 1.00 87.94 79 TYR A C 1
ATOM 611 O O . TYR A 1 79 ? 7.316 -16.911 -12.152 1.00 87.94 79 TYR A O 1
ATOM 619 N N . ASN A 1 80 ? 8.318 -17.058 -10.139 1.00 88.12 80 ASN A N 1
ATOM 620 C CA . ASN A 1 80 ? 8.127 -18.504 -9.989 1.00 88.12 80 ASN A CA 1
ATOM 621 C C . ASN A 1 80 ? 6.644 -18.891 -9.891 1.00 88.12 80 ASN A C 1
ATOM 623 O O . ASN A 1 80 ? 6.235 -19.914 -10.434 1.00 88.12 80 ASN A O 1
ATOM 627 N N . VAL A 1 81 ? 5.826 -18.079 -9.215 1.00 88.44 81 VAL A N 1
ATOM 628 C CA . VAL A 1 81 ? 4.385 -18.329 -9.088 1.00 88.44 81 VAL A CA 1
ATOM 629 C C . VAL A 1 81 ? 3.672 -18.141 -10.426 1.00 88.44 81 VAL A C 1
ATOM 631 O O . VAL A 1 81 ? 2.817 -18.953 -10.756 1.00 88.44 81 VAL A O 1
ATOM 634 N N . LEU A 1 82 ? 4.027 -17.118 -11.205 1.00 85.50 82 LEU A N 1
ATOM 635 C CA . LEU A 1 82 ? 3.345 -16.800 -12.463 1.00 85.50 82 LEU A CA 1
ATOM 636 C C . LEU A 1 82 ? 3.854 -17.603 -13.672 1.00 85.50 82 LEU A C 1
ATOM 638 O O . LEU A 1 82 ? 3.096 -17.773 -14.619 1.00 85.50 82 LEU A O 1
ATOM 642 N N . THR A 1 83 ? 5.108 -18.071 -13.658 1.00 82.19 83 THR A N 1
ATOM 643 C CA . THR A 1 83 ? 5.774 -18.678 -14.837 1.00 82.19 83 THR A CA 1
ATOM 644 C C . THR A 1 83 ? 6.276 -20.109 -14.585 1.00 82.19 83 THR A C 1
ATOM 646 O O . THR A 1 83 ? 6.847 -20.721 -15.480 1.00 82.19 83 THR A O 1
ATOM 649 N N . GLY A 1 84 ? 6.131 -20.644 -13.369 1.00 78.38 84 GLY A N 1
ATOM 650 C CA . GLY A 1 84 ? 6.579 -22.001 -13.031 1.00 78.38 84 GLY A CA 1
ATOM 651 C C . GLY A 1 84 ? 5.585 -23.102 -13.420 1.00 78.38 84 GLY A C 1
ATOM 652 O O . GLY A 1 84 ? 4.482 -22.827 -13.876 1.00 78.38 84 GLY A O 1
ATOM 653 N N . ASP A 1 85 ? 5.938 -24.359 -13.144 1.00 78.50 85 ASP A N 1
ATOM 654 C CA . ASP A 1 85 ? 5.087 -25.540 -13.392 1.00 78.50 85 ASP A CA 1
ATOM 655 C C . ASP A 1 85 ? 4.016 -25.729 -12.303 1.00 78.50 85 ASP A C 1
ATOM 657 O O . ASP A 1 85 ? 3.891 -26.784 -11.679 1.00 78.50 85 ASP A O 1
ATOM 661 N N . ASN A 1 86 ? 3.261 -24.675 -12.001 1.00 84.00 86 ASN A N 1
ATOM 662 C CA . ASN A 1 86 ? 2.207 -24.717 -10.994 1.00 84.00 86 ASN A CA 1
ATOM 663 C C . ASN A 1 86 ? 0.826 -24.459 -11.616 1.00 84.00 86 ASN A C 1
ATOM 665 O O . ASN A 1 86 ? 0.689 -23.933 -12.722 1.00 84.00 86 ASN A O 1
ATOM 669 N N . ALA A 1 87 ? -0.227 -24.839 -10.886 1.00 82.12 87 ALA A N 1
ATOM 670 C CA . ALA A 1 87 ? -1.600 -24.702 -11.368 1.00 82.12 87 ALA A CA 1
ATOM 671 C C . ALA A 1 87 ? -1.970 -23.241 -11.682 1.00 82.12 87 ALA A C 1
ATOM 673 O O . ALA A 1 87 ? -2.720 -22.988 -12.616 1.00 82.12 87 ALA A O 1
ATOM 674 N N . VAL A 1 88 ? -1.426 -22.274 -10.937 1.00 82.56 88 VAL A N 1
ATOM 675 C CA . VAL A 1 88 ? -1.719 -20.844 -11.116 1.00 82.56 88 VAL A CA 1
ATOM 676 C C . VAL A 1 88 ? -1.143 -20.319 -12.432 1.00 82.56 88 VAL A C 1
ATOM 678 O O . VAL A 1 88 ? -1.844 -19.634 -13.172 1.00 82.56 88 VAL A O 1
ATOM 681 N N . ALA A 1 89 ? 0.095 -20.681 -12.757 1.00 80.62 89 ALA A N 1
ATOM 682 C CA . ALA A 1 89 ? 0.755 -20.325 -14.005 1.00 80.62 89 ALA A CA 1
ATOM 683 C C . ALA A 1 89 ? 0.013 -20.907 -15.213 1.00 80.62 89 ALA A C 1
ATOM 685 O O . ALA A 1 89 ? -0.251 -20.192 -16.179 1.00 80.62 89 ALA A O 1
ATOM 686 N N . HIS A 1 90 ? -0.421 -22.169 -15.122 1.00 78.44 90 HIS A N 1
ATOM 687 C CA . HIS A 1 90 ? -1.205 -22.800 -16.184 1.00 78.44 90 HIS A CA 1
ATOM 688 C C . HIS A 1 90 ? -2.586 -22.145 -16.368 1.00 78.44 90 HIS A C 1
ATOM 690 O O . HIS A 1 90 ? -3.086 -22.056 -17.487 1.00 78.44 90 HIS A O 1
ATOM 696 N N 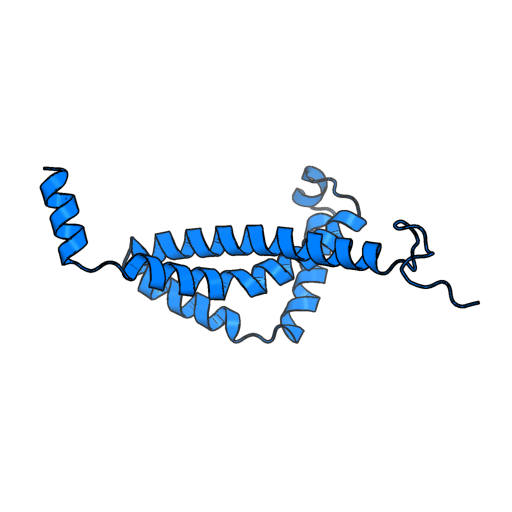. LEU A 1 91 ? -3.206 -21.667 -15.283 1.00 83.19 91 LEU A N 1
ATOM 697 C CA . LEU A 1 91 ? -4.490 -20.961 -15.341 1.00 83.19 91 LEU A CA 1
ATOM 698 C C . LEU A 1 91 ? -4.366 -19.550 -15.928 1.00 83.19 91 LEU A C 1
ATOM 700 O O . LEU A 1 91 ? -5.274 -19.106 -16.627 1.00 83.19 91 LEU A O 1
ATOM 704 N N . LEU A 1 92 ? -3.284 -18.832 -15.623 1.00 80.00 92 LEU A N 1
ATOM 705 C CA . LEU A 1 92 ? -3.132 -17.429 -16.009 1.00 80.00 92 LEU A CA 1
ATOM 706 C C . LEU A 1 92 ? -2.442 -17.233 -17.365 1.00 80.00 92 LEU A C 1
ATOM 708 O O . LEU A 1 92 ? -2.684 -16.202 -17.987 1.00 80.00 92 LEU A O 1
ATOM 712 N N . ASN A 1 93 ? -1.607 -18.185 -17.807 1.00 80.19 93 ASN A N 1
ATOM 713 C CA . ASN A 1 93 ? -0.859 -18.179 -19.075 1.00 80.19 93 ASN A CA 1
ATOM 714 C C . ASN A 1 93 ? -0.363 -16.775 -19.490 1.00 80.19 93 ASN A C 1
ATOM 716 O O . ASN A 1 93 ? -0.643 -16.281 -20.585 1.00 80.19 93 ASN A O 1
ATOM 720 N N . LEU A 1 94 ? 0.301 -16.097 -18.550 1.00 80.81 94 LEU A N 1
ATOM 721 C CA . LEU A 1 94 ? 0.788 -14.731 -18.716 1.00 80.81 94 LEU A CA 1
ATOM 722 C C . LEU A 1 94 ? 2.110 -14.725 -19.477 1.00 80.81 94 LEU A C 1
ATOM 724 O O . LEU A 1 94 ? 3.000 -15.533 -19.218 1.00 80.81 94 LEU A O 1
ATOM 728 N N . ASP A 1 95 ? 2.258 -13.752 -20.373 1.00 84.81 95 ASP A N 1
ATOM 729 C CA . ASP A 1 95 ? 3.527 -13.517 -21.048 1.00 84.81 95 ASP A CA 1
ATOM 730 C C . ASP A 1 95 ? 4.620 -13.075 -20.055 1.00 84.81 95 ASP A C 1
ATOM 732 O O . ASP A 1 95 ? 4.363 -12.447 -19.020 1.00 84.81 95 ASP A O 1
ATOM 736 N N . SER A 1 96 ? 5.869 -13.378 -20.398 1.00 80.75 96 SER A N 1
ATOM 737 C CA . SER A 1 96 ? 7.057 -13.085 -19.595 1.00 80.75 96 SER A CA 1
ATOM 738 C C . SER A 1 96 ? 7.212 -11.594 -19.263 1.00 80.75 96 SER A C 1
ATOM 740 O O . SER A 1 96 ? 7.681 -11.244 -18.173 1.00 80.75 96 SER A O 1
ATOM 742 N N . ASP A 1 97 ? 6.762 -10.709 -20.154 1.00 84.38 97 ASP A N 1
ATOM 743 C CA . ASP A 1 97 ? 6.753 -9.264 -19.933 1.00 84.38 97 ASP A CA 1
ATOM 744 C C . ASP A 1 97 ? 5.653 -8.830 -18.956 1.00 84.38 97 ASP A C 1
ATOM 746 O O . ASP A 1 97 ? 5.883 -7.972 -18.092 1.00 84.38 97 ASP A O 1
ATOM 750 N N . ALA A 1 98 ? 4.485 -9.475 -19.009 1.00 85.94 98 ALA A N 1
ATOM 751 C CA . ALA A 1 98 ? 3.393 -9.219 -18.076 1.00 85.94 98 ALA A CA 1
ATOM 752 C C . ALA A 1 98 ? 3.769 -9.650 -16.649 1.00 85.94 98 ALA A C 1
ATOM 754 O O . ALA A 1 98 ? 3.536 -8.899 -15.701 1.00 85.94 98 ALA A O 1
ATOM 755 N N . SER A 1 99 ? 4.458 -10.784 -16.487 1.00 87.50 99 SER A N 1
ATOM 756 C CA . SER A 1 99 ? 4.970 -11.242 -15.185 1.00 87.50 99 SER A CA 1
ATOM 757 C C . SER A 1 99 ? 5.927 -10.230 -14.540 1.00 87.50 99 SER A C 1
ATOM 759 O O . SER A 1 99 ? 5.874 -9.991 -13.331 1.00 87.50 99 SER A O 1
ATOM 761 N N . ARG A 1 100 ? 6.773 -9.559 -15.335 1.00 89.12 100 ARG A N 1
ATOM 762 C CA . ARG A 1 100 ? 7.657 -8.487 -14.836 1.00 89.12 100 ARG A CA 1
ATOM 763 C C . ARG A 1 100 ? 6.872 -7.254 -14.397 1.00 89.12 100 ARG A C 1
ATOM 765 O O . ARG A 1 100 ? 7.250 -6.615 -13.412 1.00 89.12 100 ARG A O 1
ATOM 772 N N . LEU A 1 101 ? 5.807 -6.908 -15.121 1.00 90.75 101 LEU A N 1
ATOM 773 C CA . LEU A 1 101 ? 4.914 -5.809 -14.753 1.00 90.75 101 LEU A CA 1
ATOM 774 C C . LEU A 1 101 ? 4.207 -6.111 -13.430 1.00 90.75 101 LEU A C 1
ATOM 776 O O . LEU A 1 101 ? 4.209 -5.255 -12.546 1.00 90.75 101 LEU A O 1
ATOM 780 N N . VAL A 1 102 ? 3.695 -7.333 -13.259 1.00 90.88 102 VAL A N 1
ATOM 781 C CA . VAL A 1 102 ? 3.052 -7.784 -12.016 1.00 90.88 102 VAL A CA 1
ATOM 782 C C . VAL A 1 102 ? 4.011 -7.673 -10.833 1.00 90.88 102 VAL A C 1
ATOM 784 O O . VAL A 1 102 ? 3.645 -7.087 -9.821 1.00 90.88 102 VAL A O 1
ATOM 787 N N . SER A 1 103 ? 5.262 -8.124 -10.961 1.00 92.75 103 SER A N 1
ATOM 788 C CA . SER A 1 103 ? 6.253 -7.992 -9.881 1.00 92.75 103 SER A CA 1
ATOM 789 C C . SER A 1 103 ? 6.485 -6.535 -9.459 1.00 92.75 103 SER A C 1
ATOM 791 O O . SER A 1 103 ? 6.514 -6.233 -8.266 1.00 92.75 103 SER A O 1
ATOM 793 N N . LYS A 1 104 ? 6.612 -5.605 -10.419 1.00 94.00 104 LYS A N 1
ATOM 794 C CA . LYS A 1 104 ? 6.756 -4.163 -10.126 1.00 94.00 104 LYS A CA 1
ATOM 795 C C . LYS A 1 104 ? 5.501 -3.595 -9.466 1.00 94.00 104 LYS A C 1
ATOM 797 O O . LYS A 1 104 ? 5.597 -2.819 -8.515 1.00 94.00 104 LYS A O 1
ATOM 802 N N . ALA A 1 105 ? 4.332 -4.006 -9.947 1.00 95.75 105 ALA A N 1
ATOM 803 C CA . ALA A 1 105 ? 3.062 -3.594 -9.382 1.00 95.75 105 ALA A CA 1
ATOM 804 C C . ALA A 1 105 ? 2.885 -4.096 -7.945 1.00 95.75 105 ALA A C 1
ATOM 806 O O . ALA A 1 105 ? 2.489 -3.310 -7.094 1.00 95.75 105 ALA A O 1
ATOM 807 N N . LEU A 1 106 ? 3.265 -5.339 -7.636 1.00 95.44 106 LEU A N 1
ATOM 808 C CA . LEU A 1 106 ? 3.202 -5.897 -6.281 1.00 95.44 106 LEU A CA 1
ATOM 809 C C . LEU A 1 106 ? 4.078 -5.128 -5.288 1.00 95.44 106 LEU A C 1
ATOM 811 O O . LEU A 1 106 ? 3.663 -4.900 -4.154 1.00 95.44 106 LEU A O 1
ATOM 815 N N . ILE A 1 107 ? 5.253 -4.656 -5.714 1.00 95.12 107 ILE A N 1
ATOM 816 C CA . ILE A 1 107 ? 6.080 -3.763 -4.888 1.00 95.12 107 ILE A CA 1
ATOM 817 C C . ILE A 1 107 ? 5.334 -2.449 -4.625 1.00 95.12 107 ILE A C 1
ATOM 819 O O . ILE A 1 107 ? 5.280 -1.979 -3.490 1.00 95.12 107 ILE A O 1
ATOM 823 N N . SER A 1 108 ? 4.708 -1.862 -5.648 1.00 96.06 108 SER A N 1
ATOM 824 C CA . SER A 1 108 ? 3.914 -0.640 -5.474 1.00 96.06 108 SER A CA 1
ATOM 825 C C . SER A 1 108 ? 2.655 -0.864 -4.621 1.00 96.06 108 SER A C 1
ATOM 827 O O . SER A 1 108 ? 2.269 0.028 -3.865 1.00 96.06 108 SER A O 1
ATOM 829 N N . THR A 1 109 ? 2.024 -2.037 -4.694 1.00 96.81 109 THR A N 1
ATOM 830 C CA . THR A 1 109 ? 0.939 -2.462 -3.797 1.00 96.81 109 THR A CA 1
ATOM 831 C C . THR A 1 109 ? 1.437 -2.511 -2.361 1.00 96.81 109 THR A C 1
ATOM 833 O O . THR A 1 109 ? 0.824 -1.907 -1.486 1.00 96.81 109 THR A O 1
ATOM 836 N N . TYR A 1 110 ? 2.587 -3.149 -2.129 1.00 95.12 110 TYR A N 1
ATOM 837 C CA . TYR A 1 110 ? 3.215 -3.235 -0.813 1.00 95.12 110 TYR A CA 1
ATOM 838 C C . TYR A 1 110 ? 3.557 -1.856 -0.224 1.00 95.12 110 TYR A C 1
ATOM 840 O O . TYR A 1 110 ? 3.379 -1.610 0.965 1.00 95.12 110 TYR A O 1
ATOM 848 N N . LEU A 1 111 ? 4.014 -0.919 -1.052 1.00 94.00 111 LEU A N 1
ATOM 849 C CA . LEU A 1 111 ? 4.324 0.430 -0.578 1.00 94.00 111 LEU A CA 1
ATOM 850 C C . LEU A 1 111 ? 3.077 1.259 -0.259 1.00 94.00 111 LEU A C 1
ATOM 852 O O . LEU A 1 111 ? 3.107 2.106 0.630 1.00 94.00 111 LEU A O 1
ATOM 856 N N . SER A 1 112 ? 1.987 1.042 -0.992 1.00 96.12 112 SER A N 1
ATOM 857 C CA . SER A 1 112 ? 0.786 1.874 -0.880 1.00 96.12 112 SER A CA 1
ATOM 858 C C . SER A 1 112 ? -0.252 1.337 0.104 1.00 96.12 112 SER A C 1
ATOM 860 O O . SER A 1 112 ? -0.982 2.141 0.682 1.00 96.12 112 SER A O 1
ATOM 862 N N . PHE A 1 113 ? -0.321 0.024 0.359 1.00 96.19 113 PHE A N 1
ATOM 863 C CA . PHE A 1 113 ? -1.408 -0.531 1.178 1.00 96.19 113 PHE A CA 1
ATOM 864 C C . PHE A 1 113 ? -1.414 0.010 2.611 1.00 96.19 113 PHE A C 1
ATOM 866 O O . PHE A 1 113 ? -2.481 0.305 3.138 1.00 96.19 113 PHE A O 1
ATOM 873 N N . PHE A 1 114 ? 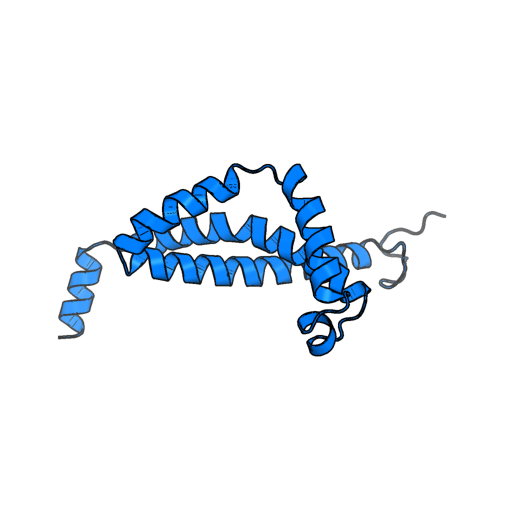-0.249 0.161 3.248 1.00 95.81 114 PHE A N 1
ATOM 874 C CA . PHE A 1 114 ? -0.166 0.600 4.640 1.00 95.81 114 PHE A CA 1
ATOM 875 C C . PHE A 1 114 ? -0.607 2.052 4.847 1.00 95.81 114 PHE A C 1
ATOM 877 O O . PHE A 1 114 ? -1.503 2.272 5.668 1.00 95.81 114 PHE A O 1
ATOM 884 N N . PRO A 1 115 ? -0.043 3.053 4.135 1.00 96.06 115 PRO A N 1
ATOM 885 C CA . PRO A 1 115 ? -0.494 4.430 4.303 1.00 96.06 115 PRO A CA 1
ATOM 886 C C . PRO A 1 115 ? -1.972 4.588 3.936 1.00 96.06 115 PRO A C 1
ATOM 888 O O . PRO A 1 115 ? -2.680 5.323 4.626 1.00 96.06 115 PRO A O 1
ATOM 891 N N . VAL A 1 116 ? -2.468 3.857 2.927 1.00 97.81 116 VAL A N 1
ATOM 892 C CA . VAL A 1 116 ? -3.899 3.863 2.591 1.00 97.81 116 VAL A CA 1
ATOM 893 C C . VAL A 1 116 ? -4.738 3.247 3.710 1.00 97.81 116 VAL A C 1
ATOM 895 O O . VAL A 1 116 ? -5.722 3.856 4.121 1.00 97.81 116 VAL A O 1
ATOM 898 N N . ALA A 1 117 ? -4.351 2.090 4.253 1.00 97.56 117 ALA A N 1
ATOM 899 C CA . ALA A 1 117 ? -5.077 1.438 5.341 1.00 97.56 117 ALA A CA 1
ATOM 900 C C . ALA A 1 117 ? -5.159 2.335 6.581 1.00 97.56 117 ALA A C 1
ATOM 902 O O . ALA A 1 117 ? -6.246 2.607 7.084 1.00 97.56 117 ALA A O 1
ATOM 903 N N . VAL A 1 118 ? -4.022 2.851 7.056 1.00 96.06 118 VAL A N 1
ATOM 904 C CA . VAL A 1 118 ? -3.975 3.697 8.257 1.00 96.06 118 VAL A CA 1
ATOM 905 C C . VAL A 1 118 ? -4.702 5.022 8.031 1.00 96.06 118 VAL A C 1
ATOM 907 O O . VAL A 1 118 ? -5.430 5.476 8.916 1.00 96.06 118 VAL A O 1
ATOM 910 N N . GLY A 1 119 ? -4.534 5.637 6.857 1.00 97.06 119 GLY A N 1
ATOM 911 C CA . GLY A 1 119 ? -5.252 6.852 6.478 1.00 97.06 119 GLY A CA 1
ATOM 912 C C . GLY A 1 119 ? -6.765 6.638 6.458 1.00 97.06 119 GLY A C 1
ATOM 913 O O . GLY A 1 119 ? -7.499 7.425 7.050 1.00 97.06 119 GLY A O 1
ATOM 914 N N . MET A 1 120 ? -7.227 5.535 5.865 1.00 97.69 120 MET A N 1
ATOM 915 C CA . MET A 1 120 ? -8.648 5.205 5.786 1.00 97.69 120 MET A CA 1
ATOM 916 C C . MET A 1 120 ? -9.236 4.831 7.154 1.00 97.69 120 MET A C 1
ATOM 918 O O . MET A 1 120 ? -10.325 5.291 7.474 1.00 97.69 120 MET A O 1
ATOM 922 N N . VAL A 1 121 ? -8.523 4.094 8.019 1.00 96.56 121 VAL A N 1
ATOM 923 C CA . VAL A 1 121 ? -8.976 3.833 9.405 1.00 96.56 121 VAL A CA 1
ATOM 924 C C . VAL A 1 121 ? -9.182 5.142 10.165 1.00 96.56 121 VAL A C 1
ATOM 926 O O . VAL A 1 121 ? -10.201 5.316 10.833 1.00 96.56 121 VAL A O 1
ATOM 929 N N . LYS A 1 122 ? -8.225 6.073 10.062 1.00 95.12 122 LYS A N 1
ATOM 930 C CA . LYS A 1 122 ? -8.327 7.392 10.700 1.00 95.12 122 LYS A CA 1
ATOM 931 C C . LYS A 1 122 ? -9.477 8.213 10.112 1.00 95.12 122 LYS A C 1
ATOM 933 O O . LYS A 1 122 ? -10.222 8.815 10.875 1.00 95.12 122 LYS A O 1
ATOM 938 N N . GLY A 1 123 ? -9.647 8.197 8.790 1.00 96.12 123 GLY A N 1
ATOM 939 C CA . GLY A 1 123 ? -10.726 8.903 8.096 1.00 96.12 123 GLY A CA 1
ATOM 940 C C . GLY A 1 123 ? -12.115 8.370 8.451 1.00 96.12 123 GLY A C 1
ATOM 941 O O . GLY A 1 123 ? -12.999 9.136 8.802 1.00 96.12 123 GLY A O 1
ATOM 942 N N . LEU A 1 124 ? -12.308 7.052 8.461 1.00 95.06 124 LEU A N 1
ATOM 943 C CA . LEU A 1 124 ? -13.591 6.437 8.822 1.00 95.06 124 LEU A CA 1
ATOM 944 C C . LEU A 1 124 ? -13.972 6.656 10.296 1.00 95.06 124 LEU A C 1
ATOM 946 O O . LEU A 1 124 ? -15.149 6.592 10.640 1.00 95.06 124 LEU A O 1
ATOM 950 N N . ARG A 1 125 ? -12.991 6.916 11.168 1.00 93.88 125 ARG A N 1
ATOM 951 C CA . ARG A 1 125 ? -13.199 7.256 12.586 1.00 93.88 125 ARG A CA 1
ATOM 952 C C . ARG A 1 125 ? -13.296 8.765 12.846 1.00 93.88 125 ARG A C 1
ATOM 954 O O . ARG A 1 125 ? -13.475 9.145 13.998 1.00 93.88 125 ARG A O 1
ATOM 961 N N . SER A 1 126 ? -13.156 9.617 11.826 1.00 95.69 126 SER A N 1
ATOM 962 C CA . SER A 1 126 ? -13.171 11.075 11.992 1.00 95.69 126 SER A CA 1
ATOM 963 C C . SER A 1 126 ? -14.542 11.709 12.271 1.00 95.69 126 SER A C 1
ATOM 965 O O . SER A 1 126 ? -14.537 12.792 12.854 1.00 95.69 126 SER A O 1
ATOM 967 N N . PRO A 1 127 ? -15.700 11.140 11.858 1.00 93.56 127 PRO A N 1
ATOM 968 C CA . PRO A 1 127 ? -16.992 11.757 12.145 1.00 93.56 127 PRO A CA 1
ATOM 969 C C . PRO A 1 127 ? -17.262 11.878 13.648 1.00 93.56 127 PRO A C 1
ATOM 971 O O . PRO A 1 127 ? -17.059 10.928 14.405 1.00 93.56 127 PRO A O 1
ATOM 974 N N . GLU A 1 128 ? -17.772 13.034 14.072 1.00 93.06 128 GLU A N 1
ATOM 975 C CA . GLU A 1 128 ? -18.188 13.238 15.458 1.00 93.06 128 GLU A CA 1
ATOM 976 C C . GLU A 1 128 ? -19.417 12.391 15.802 1.00 93.06 128 GLU A C 1
ATOM 978 O O . GLU A 1 128 ? -20.326 12.206 14.988 1.00 93.06 128 GLU A O 1
ATOM 983 N N . ILE A 1 129 ? -19.475 11.926 17.051 1.00 91.19 129 ILE A N 1
ATOM 984 C CA . ILE A 1 129 ? -20.567 11.078 17.548 1.00 91.19 129 ILE A CA 1
ATOM 985 C C . ILE A 1 129 ? -21.925 11.785 17.391 1.00 91.19 129 ILE A C 1
ATOM 987 O O . ILE A 1 129 ? -22.894 11.154 16.979 1.00 91.19 129 ILE A O 1
ATOM 991 N N . MET A 1 130 ? -21.968 13.108 17.593 1.00 94.00 130 MET A N 1
ATOM 992 C CA . MET A 1 130 ? -23.171 13.932 17.422 1.00 94.00 130 MET A CA 1
ATOM 993 C C . MET A 1 130 ? -23.776 13.807 16.015 1.00 94.00 130 MET A C 1
ATOM 995 O O . MET A 1 130 ? -24.987 13.665 15.862 1.00 94.00 130 MET A O 1
ATOM 999 N N . HIS A 1 131 ? -22.941 13.822 14.972 1.00 93.56 131 HIS A N 1
ATOM 1000 C CA . HIS A 1 131 ? -23.413 13.682 13.593 1.00 93.56 131 HIS A CA 1
ATOM 1001 C C . HIS A 1 131 ? -23.963 12.279 13.317 1.00 93.56 131 HIS A C 1
ATOM 1003 O O . HIS A 1 131 ? -24.949 12.135 12.595 1.00 93.56 131 HIS A O 1
ATOM 1009 N N . LEU A 1 132 ? -23.364 11.247 13.915 1.00 90.12 132 LEU A N 1
ATOM 1010 C CA . LEU A 1 132 ? -23.850 9.872 13.795 1.00 90.12 132 LEU A CA 1
ATOM 1011 C C . LEU A 1 132 ? -25.188 9.676 14.520 1.00 90.12 132 LEU A C 1
ATOM 1013 O O . LEU A 1 132 ? -26.064 8.982 14.004 1.00 90.12 132 LEU A O 1
ATOM 1017 N N . ASP A 1 133 ? -25.376 10.314 15.674 1.00 92.44 133 ASP A N 1
ATOM 1018 C CA . ASP A 1 133 ? -26.636 10.265 16.420 1.00 92.44 133 ASP A CA 1
ATOM 1019 C C . ASP A 1 133 ? -27.759 11.041 15.709 1.00 92.44 133 ASP A C 1
ATOM 1021 O O . ASP A 1 133 ? -28.899 10.570 15.669 1.00 92.44 133 ASP A O 1
ATOM 1025 N N . LEU A 1 134 ? -27.440 12.157 15.035 1.00 94.25 134 LEU A N 1
ATOM 1026 C CA . LEU A 1 134 ? -28.377 12.835 14.127 1.00 94.25 134 LEU A CA 1
ATOM 1027 C C . LEU A 1 134 ? -28.810 11.925 12.969 1.00 94.25 134 LEU A C 1
ATOM 1029 O O . LEU A 1 134 ? -30.002 11.825 12.693 1.00 94.25 134 LEU A O 1
ATOM 1033 N N . MET A 1 135 ? -27.878 11.212 12.323 1.00 93.44 135 MET A N 1
ATOM 1034 C CA . MET A 1 135 ? -28.208 10.266 11.243 1.00 93.44 135 MET A CA 1
ATOM 1035 C C . MET A 1 135 ? -29.103 9.117 11.723 1.00 93.44 135 MET A C 1
ATOM 1037 O O . MET A 1 135 ? -30.021 8.721 11.010 1.00 93.44 135 MET A O 1
ATOM 1041 N N . ARG A 1 136 ? -28.879 8.605 12.940 1.00 91.25 136 ARG A N 1
ATOM 1042 C CA . ARG A 1 136 ? -29.760 7.596 13.555 1.00 91.25 136 ARG A CA 1
ATOM 1043 C C . ARG A 1 136 ? -31.156 8.142 13.831 1.00 91.25 136 ARG A C 1
ATOM 1045 O O . ARG A 1 136 ? -32.120 7.412 13.649 1.00 91.25 136 ARG A O 1
ATOM 1052 N N . THR A 1 137 ? -31.250 9.405 14.243 1.00 93.12 137 THR A N 1
ATOM 1053 C CA . THR A 1 137 ? -32.528 10.074 14.518 1.00 93.12 137 THR A CA 1
ATOM 1054 C C . THR A 1 137 ? -33.296 10.383 13.230 1.00 93.12 137 THR A C 1
ATOM 1056 O O . THR A 1 137 ? -34.504 10.235 13.214 1.00 93.12 137 THR A O 1
ATOM 1059 N N . TYR A 1 138 ? -32.622 10.772 12.141 1.00 92.56 138 TYR A N 1
ATOM 1060 C CA . TYR A 1 138 ? -33.260 11.016 10.835 1.00 92.56 138 TYR A CA 1
ATOM 1061 C C . TYR A 1 138 ? -33.683 9.745 10.094 1.00 92.56 138 TYR A C 1
ATOM 1063 O O . TYR A 1 138 ? -34.524 9.811 9.201 1.00 92.56 138 TYR A O 1
ATOM 1071 N N . TYR A 1 139 ? -33.068 8.608 10.415 1.00 88.00 139 TYR A N 1
ATOM 1072 C CA . TYR A 1 139 ? -33.459 7.304 9.886 1.00 88.00 139 TYR A CA 1
ATOM 1073 C C . TYR A 1 139 ? -34.625 6.659 10.668 1.00 88.00 139 TYR A C 1
ATOM 1075 O O . TYR A 1 139 ? -35.255 5.742 10.143 1.00 88.00 139 TYR A O 1
ATOM 1083 N N . ALA A 1 140 ? -34.889 7.106 11.904 1.00 65.81 140 ALA A N 1
ATOM 1084 C CA . ALA A 1 140 ? -35.964 6.616 12.775 1.00 65.81 140 ALA A CA 1
ATOM 1085 C C . ALA A 1 140 ? -37.296 7.337 12.515 1.00 65.81 140 ALA A C 1
ATOM 1087 O O . ALA A 1 140 ? -38.341 6.659 12.635 1.00 65.81 140 ALA A O 1
#

Secondary structure (DSSP, 8-state):
----TTTS-TTSTT-HHHHHHHHHHHHHHHHHHHHHHHHHHHHHHHH-HHHHHHHHHHHHHHTTS-HHHHHHHHHHHHHHHHHSSSHHHHHH---HHHHHHHHHHHHHHHHHHHHHHHHHHHHHT-S-HHHHHHHHHHH-